Protein AF-A0A9E3N9J3-F1 (afdb_monomer)

Foldseek 3Di:
DCVVDDDDDDWDWDADDPRQKTWTADPPPRDTAKIDGPPPVPPDIGGDCVVDDCVVPVPPDDDDDPVPPD

Mean predicted aligned error: 3.51 Å

Nearest PDB structures (foldseek):
  3fac-assembly6_F  TM=7.844E-01  e=1.257E-01  Cereibacter sphaeroides 2.4.1
  6o5w-assembly1_A  TM=4.607E-01  e=3.512E+00  Homo sapiens

Structure (mmCIF, N/CA/C/O backbone):
data_AF-A0A9E3N9J3-F1
#
_entry.id   AF-A0A9E3N9J3-F1
#
loop_
_atom_site.group_PDB
_atom_site.id
_atom_site.type_symbol
_atom_site.label_atom_id
_atom_site.label_alt_id
_atom_site.label_comp_id
_atom_site.label_asym_id
_atom_site.label_entity_id
_atom_site.label_seq_id
_atom_site.pdbx_PDB_ins_code
_atom_site.Cartn_x
_atom_site.Cartn_y
_atom_site.Cartn_z
_atom_site.occupancy
_atom_site.B_iso_or_equiv
_atom_site.auth_seq_id
_atom_site.auth_comp_id
_atom_site.auth_asym_id
_atom_site.auth_atom_id
_atom_site.pdbx_PDB_model_num
ATOM 1 N N . SER A 1 1 ? -3.434 -8.974 -9.496 1.00 88.31 1 SER A N 1
ATOM 2 C CA . SER A 1 1 ? -4.291 -7.930 -10.046 1.00 88.31 1 SER A CA 1
ATOM 3 C C . SER A 1 1 ? -4.958 -7.093 -8.961 1.00 88.31 1 SER A C 1
ATOM 5 O O . SER A 1 1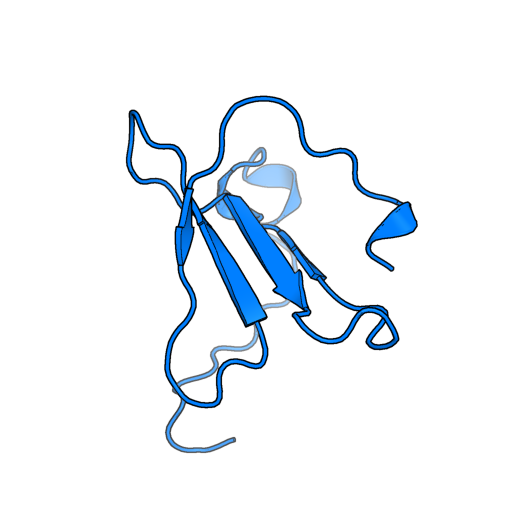 ? -5.568 -7.684 -8.061 1.00 88.31 1 SER A O 1
ATOM 7 N N . PRO A 1 2 ? -4.858 -5.754 -9.057 1.00 93.38 2 PRO A N 1
ATOM 8 C CA . PRO A 1 2 ? -5.583 -4.789 -8.238 1.00 93.38 2 PRO A CA 1
ATOM 9 C C . PRO A 1 2 ? -7.106 -4.862 -8.370 1.00 93.38 2 P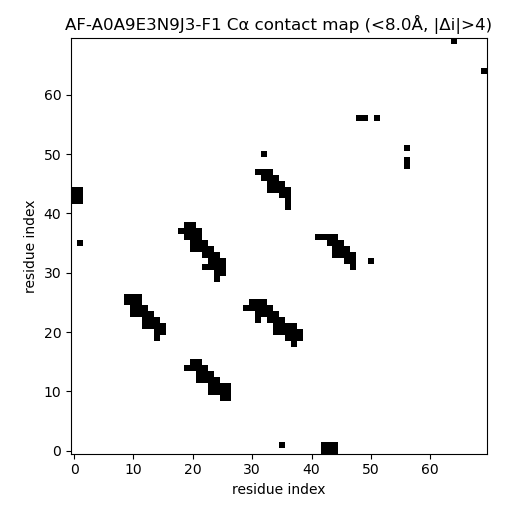RO A C 1
ATOM 11 O O . PRO A 1 2 ? -7.804 -4.546 -7.415 1.00 93.38 2 PRO A O 1
ATOM 14 N N . VAL A 1 3 ? -7.642 -5.370 -9.488 1.00 94.12 3 VAL A N 1
ATOM 15 C CA . VAL A 1 3 ?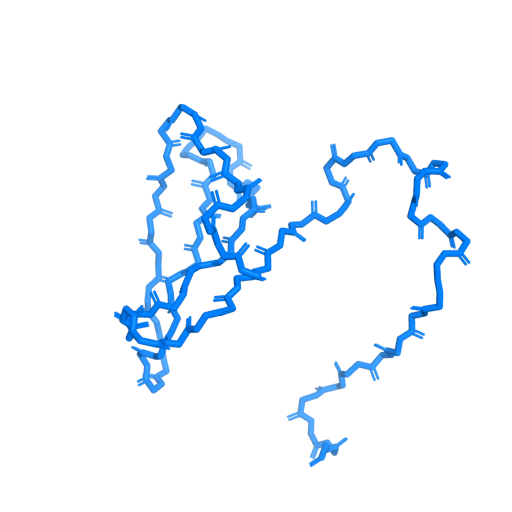 -9.103 -5.457 -9.708 1.00 94.12 3 VAL A CA 1
ATOM 16 C C . VAL A 1 3 ? -9.822 -6.385 -8.721 1.00 94.12 3 VAL A C 1
ATOM 18 O O . VAL A 1 3 ? -11.042 -6.360 -8.614 1.00 94.12 3 VAL A O 1
ATOM 21 N N . ARG A 1 4 ? -9.073 -7.223 -7.992 1.00 95.38 4 ARG A N 1
ATOM 22 C CA . ARG A 1 4 ? -9.608 -8.144 -6.977 1.00 95.38 4 ARG A CA 1
ATOM 23 C C . ARG A 1 4 ? -9.656 -7.538 -5.572 1.00 95.38 4 ARG A C 1
ATOM 25 O O . ARG A 1 4 ? -9.942 -8.259 -4.620 1.00 95.38 4 ARG A O 1
ATOM 32 N N . VAL A 1 5 ? -9.317 -6.260 -5.421 1.00 94.69 5 VAL A N 1
ATOM 33 C CA . VAL A 1 5 ? -9.182 -5.594 -4.123 1.00 94.69 5 VAL A CA 1
ATOM 34 C C . VAL A 1 5 ? -10.112 -4.390 -4.077 1.00 94.69 5 VAL A C 1
ATOM 36 O O . VAL A 1 5 ? -10.064 -3.527 -4.947 1.00 94.69 5 VAL A O 1
ATOM 39 N N . ALA A 1 6 ? -10.939 -4.317 -3.036 1.00 95.38 6 ALA A N 1
ATOM 40 C CA . ALA A 1 6 ? -11.728 -3.134 -2.725 1.00 95.38 6 ALA A CA 1
ATOM 41 C C . ALA A 1 6 ? -11.049 -2.355 -1.594 1.00 95.38 6 ALA A C 1
ATOM 43 O O . ALA A 1 6 ? -10.739 -2.922 -0.545 1.00 95.38 6 ALA A O 1
ATOM 44 N N . VAL A 1 7 ? -10.828 -1.057 -1.799 1.00 94.44 7 VAL A N 1
ATOM 45 C CA . VAL A 1 7 ? -10.295 -0.151 -0.774 1.00 94.44 7 VAL A CA 1
ATOM 46 C C . VAL A 1 7 ? -11.429 0.732 -0.273 1.00 94.44 7 VAL A C 1
ATOM 48 O O . VAL A 1 7 ? -12.070 1.433 -1.052 1.00 94.44 7 VAL A O 1
ATOM 51 N N . THR A 1 8 ? -11.672 0.706 1.034 1.00 95.75 8 THR A N 1
ATOM 52 C CA . THR A 1 8 ? -12.724 1.494 1.687 1.00 95.75 8 THR A CA 1
ATOM 53 C C . THR A 1 8 ? -12.140 2.390 2.772 1.00 95.75 8 THR A C 1
ATOM 55 O O . THR A 1 8 ? -11.198 2.002 3.463 1.00 95.75 8 THR A O 1
ATOM 58 N N . GLY A 1 9 ? -12.741 3.564 2.973 1.00 95.44 9 GLY A N 1
ATOM 59 C CA . GLY A 1 9 ? -12.257 4.567 3.924 1.00 95.44 9 GLY A CA 1
ATOM 60 C C . GLY A 1 9 ? -11.234 5.531 3.314 1.00 95.44 9 GLY A C 1
ATOM 61 O O . GLY A 1 9 ? -10.898 5.453 2.133 1.00 95.44 9 GLY A O 1
ATOM 62 N N . LYS A 1 10 ? -10.764 6.491 4.119 1.00 97.06 10 LYS A N 1
ATOM 63 C CA . LYS A 1 10 ? -9.829 7.528 3.662 1.00 97.06 10 LYS A CA 1
ATOM 64 C C . LYS A 1 10 ? -8.383 7.052 3.803 1.00 97.06 10 LYS A C 1
ATOM 66 O O . LYS A 1 10 ? -7.934 6.776 4.912 1.00 97.06 10 LYS A O 1
ATOM 71 N N . GLY A 1 11 ? -7.651 7.033 2.693 1.00 97.38 11 GLY A N 1
ATOM 72 C CA . GLY A 1 11 ? -6.198 6.872 2.664 1.00 97.38 11 GLY A CA 1
ATOM 73 C C . GLY A 1 11 ? -5.510 8.156 2.204 1.00 97.38 11 GLY A C 1
ATOM 74 O O . GLY A 1 11 ? -6.044 8.883 1.367 1.00 97.38 11 GLY A O 1
ATOM 75 N N . VAL A 1 12 ? -4.327 8.436 2.743 1.00 98.50 12 VAL A N 1
ATOM 76 C CA . VAL A 1 12 ? -3.433 9.492 2.251 1.00 98.50 12 VAL A CA 1
ATOM 77 C C . VAL A 1 12 ? -2.336 8.831 1.429 1.00 98.50 12 VAL A C 1
ATOM 79 O O . VAL A 1 12 ? -1.603 7.981 1.938 1.00 98.50 12 VAL A O 1
ATOM 82 N N . GLY A 1 13 ? -2.260 9.195 0.150 1.00 98.19 13 GLY A N 1
ATOM 83 C CA . GLY A 1 13 ? -1.245 8.700 -0.773 1.00 98.19 13 GLY A CA 1
ATOM 84 C C . GLY A 1 13 ? 0.069 9.461 -0.624 1.00 98.19 13 GLY A C 1
ATOM 85 O O . GLY A 1 13 ? 0.079 10.686 -0.510 1.00 98.19 13 GLY A O 1
ATOM 86 N N . TYR A 1 14 ? 1.175 8.729 -0.651 1.00 98.06 14 TYR A N 1
ATOM 87 C CA . TYR A 1 14 ? 2.530 9.261 -0.656 1.00 98.06 14 TYR A CA 1
ATOM 88 C C . TYR A 1 14 ? 3.307 8.679 -1.838 1.00 98.06 14 TYR A C 1
ATOM 90 O O . TYR A 1 14 ? 3.344 7.463 -2.029 1.00 98.06 14 TYR A O 1
ATOM 98 N N . VAL A 1 15 ? 3.917 9.559 -2.632 1.00 98.12 15 VAL A N 1
ATOM 99 C CA . VAL A 1 15 ? 4.718 9.214 -3.814 1.00 98.12 15 VAL A CA 1
ATOM 100 C C . VAL A 1 15 ? 6.122 9.770 -3.612 1.00 98.12 15 VAL A C 1
ATOM 102 O O . VAL A 1 15 ? 6.278 10.933 -3.243 1.00 98.12 15 VAL A O 1
ATOM 105 N N . GLN A 1 16 ? 7.136 8.945 -3.859 1.00 94.50 16 GLN A N 1
ATOM 106 C CA . GLN A 1 16 ? 8.543 9.286 -3.641 1.00 94.50 16 GLN A CA 1
ATOM 107 C C . GLN A 1 16 ? 9.455 8.545 -4.632 1.00 94.50 16 GLN A C 1
ATOM 109 O O . GLN A 1 16 ? 8.977 7.684 -5.375 1.00 94.50 16 GLN A O 1
ATOM 114 N N . GLY A 1 17 ? 10.748 8.876 -4.643 1.00 93.81 17 GLY A N 1
ATOM 115 C CA . GLY A 1 17 ? 11.744 8.244 -5.516 1.00 93.81 17 GLY A CA 1
ATOM 116 C C . GLY A 1 17 ? 11.391 8.384 -6.996 1.00 93.81 17 GLY A C 1
ATOM 117 O O . GLY A 1 17 ? 10.938 9.445 -7.421 1.00 93.81 17 GLY A O 1
ATOM 118 N N . ASP A 1 18 ? 11.513 7.289 -7.749 1.00 94.56 18 ASP A N 1
ATOM 119 C CA . ASP A 1 18 ? 11.180 7.200 -9.183 1.00 94.56 18 ASP A CA 1
ATOM 120 C C . ASP A 1 18 ? 9.682 7.384 -9.494 1.00 94.56 18 ASP A C 1
ATOM 122 O O . ASP A 1 18 ? 9.267 7.334 -10.650 1.00 94.56 18 ASP A O 1
ATOM 126 N N . ARG A 1 19 ? 8.848 7.609 -8.468 1.00 96.38 19 ARG A N 1
ATOM 127 C CA . ARG A 1 19 ? 7.410 7.899 -8.579 1.00 96.38 19 ARG A CA 1
ATOM 128 C C . ARG A 1 19 ? 6.606 6.807 -9.291 1.00 96.38 19 ARG A C 1
ATOM 130 O O . ARG A 1 19 ? 5.602 7.095 -9.935 1.00 96.38 19 ARG A O 1
ATOM 137 N N . THR A 1 20 ? 7.020 5.555 -9.143 1.00 96.38 20 THR A N 1
ATOM 138 C CA . THR A 1 20 ? 6.379 4.403 -9.793 1.00 96.38 20 THR A CA 1
ATOM 139 C C . THR A 1 20 ? 5.194 3.846 -9.006 1.00 96.38 20 THR A C 1
ATOM 141 O O . THR A 1 20 ? 4.302 3.233 -9.591 1.00 96.38 20 THR A O 1
ATOM 144 N N . LEU A 1 21 ? 5.145 4.078 -7.690 1.00 96.81 21 LEU A N 1
ATOM 145 C CA . LEU A 1 21 ? 4.108 3.572 -6.790 1.00 96.81 21 LEU A CA 1
ATOM 146 C C . LEU A 1 21 ? 3.573 4.686 -5.878 1.00 96.81 21 LEU A C 1
ATOM 148 O O . LEU A 1 21 ? 4.315 5.581 -5.469 1.00 96.81 21 LEU A O 1
ATOM 152 N N . THR A 1 22 ? 2.298 4.580 -5.503 1.00 98.31 22 THR A N 1
ATOM 153 C CA . THR A 1 22 ? 1.695 5.364 -4.417 1.00 98.31 22 THR A CA 1
ATOM 154 C C . THR A 1 22 ? 1.524 4.475 -3.193 1.00 98.31 22 THR A C 1
ATOM 156 O O . THR A 1 22 ? 0.846 3.450 -3.266 1.00 98.31 22 THR A O 1
ATOM 159 N N . LEU A 1 23 ? 2.118 4.861 -2.063 1.00 98.25 23 LEU A N 1
ATOM 160 C CA . LEU A 1 23 ? 1.949 4.190 -0.775 1.00 98.25 23 LEU A CA 1
ATOM 161 C C . LEU A 1 23 ? 0.827 4.868 0.017 1.00 98.25 23 LEU A C 1
ATOM 163 O O . LEU A 1 23 ? 0.875 6.078 0.233 1.00 98.25 23 LEU A O 1
ATOM 167 N N . PHE A 1 24 ? -0.164 4.108 0.476 1.00 98.50 24 PHE A N 1
ATOM 168 C CA . PHE A 1 24 ? -1.310 4.654 1.200 1.00 98.50 24 PHE A CA 1
ATOM 169 C C . PHE A 1 24 ? -1.238 4.351 2.691 1.00 98.50 24 PHE A C 1
ATOM 171 O O . PHE A 1 24 ? -1.015 3.207 3.100 1.00 98.50 24 PHE A O 1
ATOM 178 N N . HIS A 1 25 ? -1.507 5.372 3.502 1.00 98.44 25 HIS A N 1
ATOM 179 C CA . HIS A 1 25 ? -1.623 5.243 4.951 1.00 98.44 25 HIS A CA 1
ATOM 180 C C . HIS A 1 25 ? -2.939 5.811 5.480 1.00 98.44 25 HIS A C 1
ATOM 182 O O . HIS A 1 25 ? -3.559 6.681 4.863 1.00 98.44 25 HIS A O 1
ATOM 188 N N . CYS A 1 26 ? -3.374 5.315 6.636 1.00 97.81 26 CYS A N 1
ATOM 189 C CA . CYS A 1 26 ? -4.523 5.870 7.343 1.00 97.81 26 CYS A CA 1
ATOM 190 C C . CYS A 1 26 ? -4.156 7.242 7.942 1.00 97.81 26 CYS A C 1
ATOM 192 O O . CYS A 1 26 ? -3.189 7.313 8.700 1.00 97.81 26 CYS A O 1
ATOM 194 N N . PRO A 1 27 ? -4.927 8.316 7.690 1.00 98.12 27 PRO A N 1
ATOM 195 C CA . PRO A 1 27 ? -4.634 9.639 8.248 1.00 98.12 27 PRO A CA 1
ATOM 196 C C . PRO A 1 27 ? -4.775 9.708 9.774 1.00 98.12 27 PRO A C 1
ATOM 198 O O . PRO A 1 27 ? -4.313 10.666 10.381 1.00 98.12 27 PRO A O 1
ATOM 201 N N . THR A 1 28 ? -5.438 8.731 10.395 1.00 98.00 28 THR A N 1
ATOM 202 C CA . THR A 1 28 ? -5.679 8.712 11.843 1.00 98.00 28 THR A CA 1
ATOM 203 C C . THR A 1 28 ? -4.559 8.011 12.603 1.00 98.00 28 THR A C 1
ATOM 205 O O . THR A 1 28 ? -4.078 8.541 13.597 1.00 98.00 28 THR A O 1
ATOM 208 N N . CYS A 1 29 ? -4.141 6.821 12.159 1.00 97.31 29 CYS A N 1
ATOM 209 C CA . CYS A 1 29 ? -3.142 6.011 12.870 1.00 97.31 29 CYS A CA 1
ATOM 210 C C . CYS A 1 29 ? -1.788 5.906 12.154 1.00 97.31 29 CYS A C 1
ATOM 212 O O . CYS A 1 29 ? -0.867 5.299 12.690 1.00 97.31 29 CYS A O 1
ATOM 214 N N . GLY A 1 30 ? -1.654 6.439 10.937 1.00 97.38 30 GLY A N 1
ATOM 215 C CA . GLY A 1 30 ? -0.405 6.407 10.167 1.00 97.38 30 GLY A CA 1
ATOM 216 C C . GLY A 1 30 ? -0.044 5.043 9.568 1.00 97.38 30 GLY A C 1
ATOM 217 O O . GLY A 1 30 ? 0.947 4.930 8.852 1.00 97.38 30 GLY A O 1
ATOM 218 N N . VAL A 1 31 ? -0.833 3.999 9.823 1.00 97.81 31 VAL A N 1
ATOM 219 C CA . VAL A 1 31 ? -0.531 2.639 9.366 1.00 97.81 31 VAL A CA 1
ATOM 220 C C . VAL A 1 31 ? -0.646 2.530 7.845 1.00 97.81 31 VAL A C 1
ATOM 222 O O . VAL 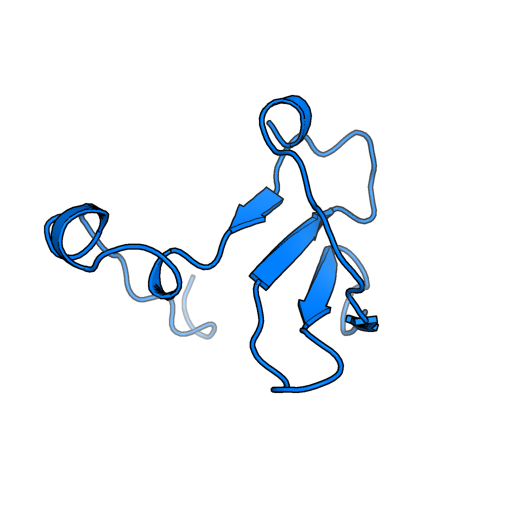A 1 31 ? -1.659 2.926 7.260 1.00 97.81 31 VAL A O 1
ATOM 225 N N . ILE A 1 32 ? 0.381 1.948 7.218 1.00 98.25 32 ILE A N 1
ATOM 226 C CA . ILE A 1 32 ? 0.389 1.608 5.791 1.00 98.25 32 ILE A CA 1
ATOM 227 C C . ILE A 1 32 ? -0.582 0.458 5.526 1.00 98.25 32 ILE A C 1
ATOM 229 O O . ILE A 1 32 ? -0.483 -0.598 6.157 1.00 98.25 32 ILE A O 1
ATOM 233 N N . THR A 1 33 ? -1.476 0.634 4.554 1.00 97.94 33 THR A N 1
ATOM 234 C CA . THR A 1 33 ? -2.468 -0.387 4.181 1.00 97.94 33 THR A CA 1
ATOM 235 C C . THR A 1 33 ? -2.100 -1.114 2.898 1.00 97.94 33 THR A C 1
ATOM 237 O O . THR A 1 33 ? -2.132 -2.343 2.852 1.00 97.94 33 THR A O 1
ATOM 240 N N . HIS A 1 34 ? -1.725 -0.372 1.862 1.00 97.94 34 HIS A N 1
ATOM 241 C CA . HIS A 1 34 ? -1.402 -0.917 0.552 1.00 97.94 34 HIS A CA 1
ATOM 242 C C . HIS A 1 34 ? -0.541 0.061 -0.250 1.00 97.94 34 HIS A C 1
ATOM 244 O O . HIS A 1 34 ? -0.379 1.227 0.119 1.00 97.94 34 HIS A O 1
ATOM 250 N N . TRP A 1 35 ? -0.018 -0.420 -1.372 1.00 97.81 35 TRP A N 1
ATOM 251 C CA . TRP A 1 35 ? 0.479 0.425 -2.450 1.00 97.81 35 TRP A CA 1
ATOM 252 C C . TRP A 1 35 ? -0.260 0.100 -3.742 1.00 97.81 35 TRP A C 1
ATOM 254 O O . TRP A 1 35 ? -0.615 -1.057 -3.964 1.00 97.81 35 TRP A O 1
ATOM 264 N N . SER A 1 36 ? -0.457 1.099 -4.599 1.00 97.06 36 SER A N 1
ATOM 265 C CA . SER A 1 36 ? -0.884 0.908 -5.988 1.00 97.06 36 SER A CA 1
ATOM 266 C C . SER A 1 36 ? 0.200 1.395 -6.940 1.00 97.06 36 SER A C 1
ATOM 268 O O . SER A 1 36 ? 0.981 2.291 -6.605 1.00 97.06 36 SER A O 1
ATOM 270 N N . ALA A 1 37 ? 0.254 0.803 -8.128 1.00 97.12 37 ALA A N 1
ATOM 271 C CA . ALA A 1 37 ? 1.044 1.352 -9.215 1.00 97.12 37 ALA A CA 1
ATOM 272 C C . ALA A 1 37 ? 0.533 2.749 -9.594 1.00 97.12 37 ALA A C 1
ATOM 274 O O . ALA A 1 37 ? -0.663 3.029 -9.477 1.00 97.12 37 ALA A O 1
ATOM 275 N N . VAL A 1 38 ? 1.444 3.630 -10.005 1.00 96.38 38 VAL A N 1
ATOM 276 C CA . VAL A 1 38 ? 1.079 4.892 -10.669 1.00 96.38 38 VAL A CA 1
ATOM 277 C C . VAL A 1 38 ? 0.729 4.627 -12.132 1.00 96.38 38 VAL A C 1
ATOM 279 O O . VAL A 1 38 ? -0.209 5.227 -12.646 1.00 96.38 38 VAL A O 1
ATOM 282 N N . ASP A 1 39 ? 1.456 3.709 -12.772 1.00 95.88 39 ASP A N 1
ATOM 283 C CA . ASP A 1 39 ? 1.124 3.190 -14.097 1.00 95.88 39 ASP A CA 1
ATOM 284 C C . ASP A 1 39 ? -0.123 2.285 -14.010 1.00 95.88 39 ASP A C 1
ATOM 286 O O . ASP A 1 39 ? -0.061 1.246 -13.341 1.00 95.88 39 ASP A O 1
ATOM 290 N N . PRO A 1 40 ? -1.251 2.654 -14.646 1.00 91.00 40 PRO A N 1
ATOM 291 C CA . PRO A 1 40 ? -2.473 1.857 -14.614 1.00 91.00 40 PRO A CA 1
ATOM 292 C C . PRO A 1 40 ? -2.349 0.519 -15.357 1.00 91.00 40 PRO A C 1
ATOM 294 O O . PRO A 1 40 ? -3.107 -0.402 -15.046 1.00 91.00 40 PRO A O 1
ATOM 297 N N . ASP A 1 41 ? -1.399 0.385 -16.288 1.00 94.88 41 ASP A N 1
ATOM 298 C CA . ASP A 1 41 ? -1.187 -0.847 -17.055 1.00 94.88 41 ASP A CA 1
ATOM 299 C C . ASP A 1 41 ? -0.345 -1.872 -16.273 1.00 94.88 41 ASP A C 1
ATOM 301 O O . ASP A 1 41 ? -0.302 -3.062 -16.606 1.00 94.88 41 ASP A O 1
ATOM 305 N N . TYR A 1 42 ? 0.287 -1.451 -15.172 1.00 95.75 42 TYR A N 1
ATOM 306 C CA . TYR A 1 42 ? 1.001 -2.354 -14.282 1.00 95.75 42 TYR A CA 1
ATOM 307 C C . TYR A 1 42 ? 0.029 -3.061 -13.324 1.00 95.75 42 TYR A C 1
ATOM 309 O O . TYR A 1 42 ? -0.320 -2.554 -12.257 1.00 95.75 42 TYR A O 1
ATOM 317 N N . ASP A 1 43 ? -0.371 -4.290 -13.677 1.00 95.94 43 ASP A N 1
ATOM 318 C CA . ASP A 1 43 ? -1.374 -5.103 -12.960 1.00 95.94 43 ASP A CA 1
ATOM 319 C C . ASP A 1 43 ? -0.884 -5.698 -11.613 1.00 95.94 43 ASP A C 1
ATOM 321 O O . ASP A 1 43 ? -1.128 -6.862 -11.251 1.00 95.94 43 ASP A O 1
ATOM 325 N N . ARG A 1 44 ? -0.180 -4.899 -10.808 1.00 96.19 44 ARG A N 1
ATOM 326 C CA . ARG A 1 44 ? 0.267 -5.276 -9.467 1.00 96.19 44 ARG A CA 1
ATOM 327 C C . ARG A 1 44 ? -0.054 -4.203 -8.438 1.00 96.19 44 ARG A C 1
ATOM 329 O O . ARG A 1 44 ? 0.013 -3.006 -8.676 1.00 96.19 44 ARG A O 1
ATOM 336 N N . MET A 1 45 ? -0.374 -4.698 -7.253 1.00 96.69 45 MET A N 1
ATOM 337 C CA . MET A 1 45 ? -0.479 -3.929 -6.025 1.00 96.69 45 MET A CA 1
ATOM 338 C C . MET A 1 45 ? 0.021 -4.799 -4.877 1.00 96.69 45 MET A C 1
ATOM 340 O O . MET A 1 45 ? 0.109 -6.024 -5.019 1.00 96.69 45 MET A O 1
ATOM 344 N N . GLY A 1 46 ? 0.303 -4.189 -3.735 1.00 96.31 46 GLY A N 1
ATOM 345 C CA . GLY A 1 46 ? 0.643 -4.917 -2.520 1.00 96.31 46 GLY A CA 1
ATOM 346 C C . GLY A 1 46 ? -0.245 -4.484 -1.378 1.00 96.31 46 GLY A C 1
ATOM 347 O O . GLY A 1 46 ? -0.579 -3.310 -1.255 1.00 96.31 46 GLY A O 1
ATOM 348 N N . ILE A 1 47 ? -0.604 -5.445 -0.538 1.00 96.44 47 ILE A N 1
ATOM 349 C CA . ILE A 1 47 ? -1.401 -5.231 0.665 1.00 96.44 47 ILE A CA 1
ATOM 350 C C . ILE A 1 47 ? -0.515 -5.561 1.862 1.00 96.44 47 ILE A C 1
ATOM 352 O O . ILE A 1 47 ? 0.252 -6.526 1.833 1.00 96.44 47 ILE A O 1
ATOM 356 N N . ASN A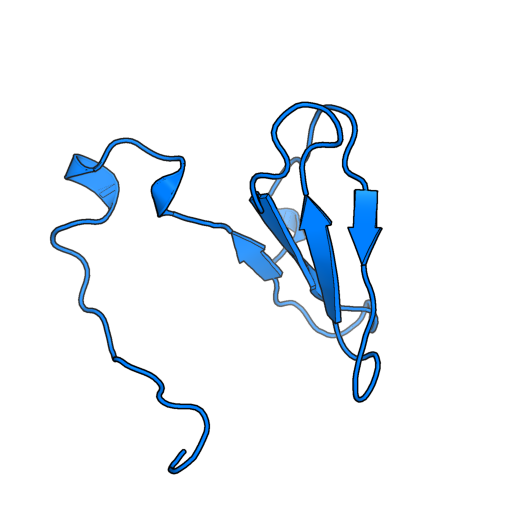 1 48 ? -0.616 -4.769 2.923 1.00 96.31 48 ASN A N 1
ATOM 357 C CA . ASN A 1 48 ? 0.067 -5.052 4.171 1.00 96.31 48 ASN A CA 1
ATOM 358 C C . ASN A 1 48 ? -0.613 -6.228 4.893 1.00 96.31 48 ASN A C 1
ATOM 360 O O . ASN A 1 48 ? -1.591 -6.046 5.616 1.00 96.31 48 ASN A O 1
ATOM 364 N N . LEU A 1 49 ? -0.077 -7.439 4.713 1.00 95.31 49 LEU A N 1
ATOM 365 C CA . LEU A 1 49 ? -0.610 -8.650 5.344 1.00 95.31 49 LEU A CA 1
ATOM 366 C C . LEU A 1 49 ? -0.592 -8.598 6.877 1.00 95.31 49 LEU A C 1
ATOM 368 O O . LEU A 1 49 ? -1.418 -9.249 7.502 1.00 95.31 49 LEU A O 1
ATOM 372 N N . ARG A 1 50 ? 0.257 -7.761 7.490 1.00 94.94 50 ARG A N 1
ATOM 373 C CA . ARG A 1 50 ? 0.308 -7.594 8.954 1.00 94.94 50 ARG A CA 1
ATOM 374 C C . ARG A 1 50 ? -0.957 -6.950 9.539 1.00 94.94 50 ARG A C 1
ATOM 376 O O . ARG A 1 50 ? -1.067 -6.859 10.753 1.00 94.94 50 ARG A O 1
ATOM 383 N N . LEU A 1 51 ? -1.881 -6.480 8.695 1.00 95.19 51 LEU A N 1
ATOM 384 C CA . LEU A 1 51 ? -3.208 -6.005 9.108 1.00 95.19 51 LEU A CA 1
ATOM 385 C C . LEU A 1 51 ? -4.244 -7.125 9.237 1.00 95.19 51 LEU A C 1
ATOM 387 O O . LEU A 1 51 ? -5.323 -6.889 9.770 1.00 95.19 51 LEU A O 1
ATOM 391 N N . PHE A 1 52 ? -3.940 -8.312 8.721 1.00 95.12 52 PHE A N 1
ATOM 392 C CA . PHE A 1 52 ? -4.804 -9.481 8.805 1.00 95.12 52 PHE A CA 1
ATOM 393 C C . PHE A 1 52 ? -4.419 -10.333 10.011 1.00 95.12 52 PHE A C 1
ATOM 395 O O . PHE A 1 52 ? -3.328 -10.182 10.570 1.00 95.12 52 PHE A O 1
ATOM 402 N N . ASP A 1 53 ? -5.316 -11.254 10.368 1.00 96.94 53 ASP A N 1
ATOM 403 C CA . ASP A 1 53 ? -5.058 -12.261 11.392 1.00 96.94 53 ASP A CA 1
ATOM 404 C C . ASP A 1 53 ? -3.693 -12.941 11.150 1.00 96.94 53 ASP A C 1
ATOM 406 O O . ASP A 1 53 ? -3.435 -13.389 10.025 1.00 96.94 53 ASP A O 1
ATOM 410 N N . PRO A 1 54 ? -2.803 -13.005 12.157 1.00 96.44 54 PRO A N 1
ATOM 411 C CA . PRO A 1 54 ? -1.482 -13.604 11.997 1.00 96.44 54 PRO A CA 1
ATOM 412 C C . PRO A 1 54 ? -1.506 -15.044 11.480 1.00 96.44 54 PRO A C 1
ATOM 414 O O . PRO A 1 54 ? -0.670 -15.405 10.647 1.00 96.44 54 PRO A O 1
ATOM 417 N N . GLY A 1 55 ? -2.516 -15.836 11.850 1.00 97.06 55 GLY A N 1
ATOM 418 C CA . GLY A 1 55 ? -2.695 -17.203 11.363 1.00 97.06 55 GLY A CA 1
ATOM 419 C C . GLY A 1 55 ? -2.846 -17.304 9.840 1.00 97.06 55 GLY A C 1
ATOM 420 O O . GLY A 1 55 ? -2.577 -18.361 9.271 1.00 97.06 55 GLY A O 1
ATOM 421 N N . LEU A 1 56 ? -3.209 -16.210 9.157 1.00 95.44 56 LEU A N 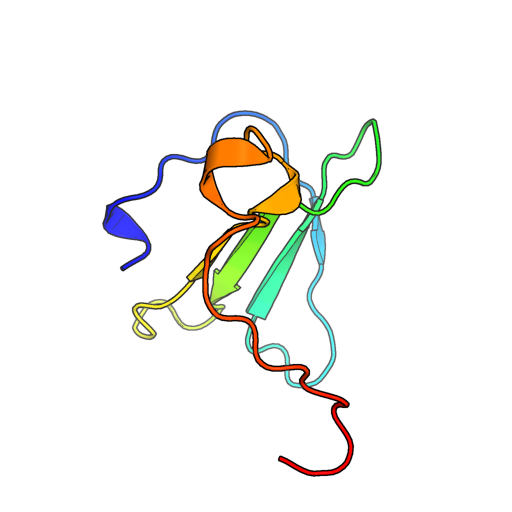1
ATOM 422 C CA . LEU A 1 56 ? -3.276 -16.150 7.695 1.00 95.44 56 LEU A CA 1
ATOM 423 C C . LEU A 1 56 ? -1.892 -16.070 7.034 1.00 95.44 56 LEU A C 1
ATOM 425 O O . LEU A 1 56 ? -1.721 -16.565 5.919 1.00 95.44 56 LEU A O 1
ATOM 429 N N . TRP A 1 57 ? -0.921 -15.402 7.665 1.00 94.88 57 TRP A N 1
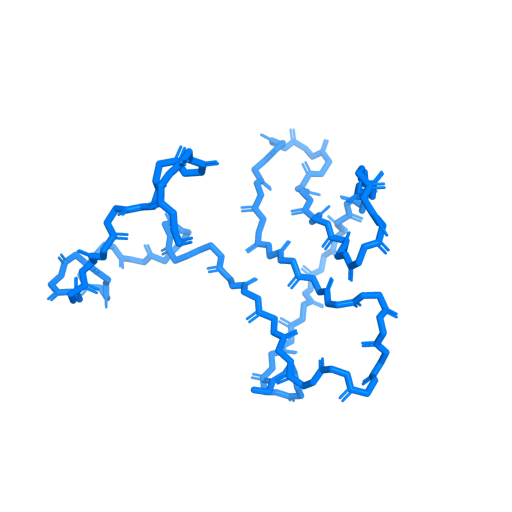ATOM 430 C CA . TRP A 1 57 ? 0.329 -15.020 6.998 1.00 94.88 57 TRP A CA 1
ATOM 431 C C . TRP A 1 57 ? 1.608 -15.522 7.670 1.00 94.88 57 TRP A C 1
ATOM 433 O O . TRP A 1 57 ? 2.642 -15.574 7.007 1.00 94.88 57 TRP A O 1
ATOM 443 N N . GLU A 1 58 ? 1.581 -15.921 8.941 1.00 95.62 58 GLU A N 1
ATOM 444 C CA . GLU A 1 58 ? 2.787 -16.312 9.687 1.00 95.62 58 GLU A CA 1
ATOM 445 C C . GLU A 1 58 ? 3.525 -17.511 9.078 1.00 95.62 58 GLU A C 1
ATOM 447 O O . GLU A 1 58 ? 4.762 -17.531 9.054 1.00 95.62 58 GLU A O 1
ATOM 452 N N . ALA A 1 59 ? 2.767 -18.478 8.555 1.00 95.81 59 ALA A N 1
ATOM 453 C CA . ALA A 1 59 ? 3.289 -19.685 7.919 1.00 95.81 59 ALA A CA 1
ATOM 454 C C . ALA A 1 59 ? 3.692 -19.479 6.447 1.00 95.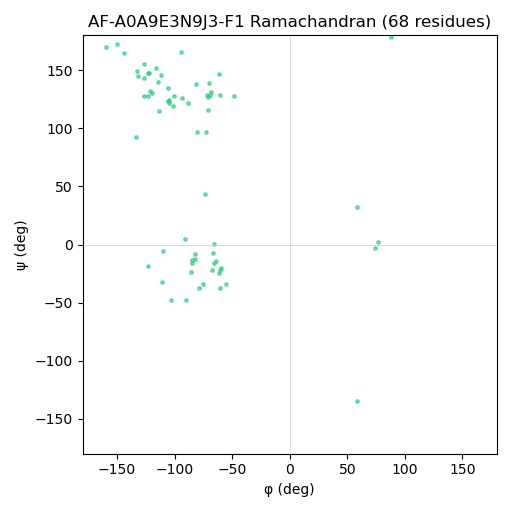81 59 ALA A C 1
ATOM 456 O O . ALA A 1 59 ? 4.280 -20.377 5.841 1.00 95.81 59 ALA A O 1
ATOM 457 N N . LEU A 1 60 ? 3.382 -18.320 5.850 1.00 95.19 60 LEU A N 1
ATOM 458 C CA . LEU A 1 60 ? 3.730 -18.063 4.458 1.00 95.19 60 LEU A CA 1
ATOM 459 C C . LEU A 1 60 ? 5.251 -17.900 4.309 1.00 95.19 60 LEU A C 1
ATOM 461 O O . LEU A 1 60 ? 5.895 -17.235 5.132 1.00 95.19 60 LEU A O 1
ATOM 465 N N . PRO A 1 61 ? 5.849 -18.463 3.244 1.00 94.88 61 PRO A N 1
ATOM 466 C CA . PRO A 1 61 ? 7.262 -18.273 2.970 1.00 94.88 61 PRO A CA 1
ATOM 467 C C . PRO A 1 61 ? 7.554 -16.785 2.763 1.00 94.88 61 PRO A C 1
ATOM 469 O O . PRO A 1 61 ? 6.912 -16.102 1.964 1.00 94.88 61 PRO A O 1
ATOM 472 N N . ARG A 1 62 ? 8.551 -16.285 3.493 1.00 89.81 62 ARG A N 1
ATOM 473 C CA . ARG A 1 62 ? 8.983 -14.886 3.460 1.00 89.81 62 ARG A CA 1
ATOM 474 C C . ARG A 1 62 ? 10.435 -14.804 3.025 1.00 89.81 62 ARG A C 1
ATOM 476 O O . ARG A 1 62 ? 11.295 -15.480 3.583 1.00 89.81 62 ARG A O 1
ATOM 483 N N . ARG A 1 63 ? 10.705 -13.944 2.047 1.00 90.12 63 ARG A N 1
ATOM 484 C CA . ARG A 1 63 ? 12.064 -13.578 1.652 1.00 90.12 63 ARG A CA 1
ATOM 485 C C . ARG A 1 63 ? 12.350 -12.185 2.188 1.00 90.12 63 ARG A C 1
ATOM 487 O O . ARG A 1 63 ? 11.59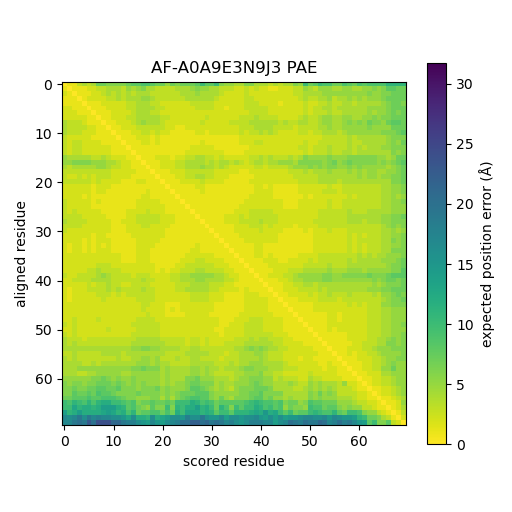9 -11.254 1.909 1.00 90.12 63 ARG A O 1
ATOM 494 N N . PHE A 1 64 ? 13.416 -12.055 2.966 1.00 88.12 64 PHE A N 1
ATOM 495 C CA . PHE A 1 64 ? 13.905 -10.745 3.367 1.00 88.12 64 PHE A CA 1
ATOM 496 C C . PHE A 1 64 ? 14.553 -10.062 2.158 1.00 88.12 64 PHE A C 1
ATOM 498 O O . PHE A 1 64 ? 15.375 -10.674 1.476 1.00 88.12 64 PHE A O 1
ATOM 505 N N . ILE A 1 65 ? 14.135 -8.827 1.881 1.00 88.06 65 ILE A N 1
ATOM 506 C CA . ILE A 1 65 ? 14.716 -7.965 0.852 1.00 88.06 65 ILE A CA 1
ATOM 507 C C . ILE A 1 65 ? 15.362 -6.793 1.586 1.00 88.06 65 ILE A C 1
ATOM 509 O O . ILE A 1 65 ? 14.657 -6.031 2.245 1.00 88.06 65 ILE A O 1
ATOM 513 N N . ASP A 1 66 ? 16.687 -6.686 1.507 1.00 89.44 66 ASP A N 1
ATOM 514 C CA . ASP A 1 66 ? 17.471 -5.666 2.215 1.00 89.44 66 ASP A CA 1
ATOM 515 C C . ASP A 1 66 ? 17.556 -4.326 1.462 1.00 89.44 66 ASP A C 1
ATOM 517 O O . ASP A 1 66 ? 17.900 -3.307 2.054 1.00 89.44 66 ASP A O 1
ATOM 521 N N . GLY A 1 67 ? 17.221 -4.319 0.168 1.00 81.62 67 GLY A N 1
ATOM 522 C CA . GLY A 1 67 ? 17.303 -3.146 -0.702 1.00 81.62 67 GLY A CA 1
ATOM 523 C C . GLY A 1 67 ? 18.721 -2.784 -1.163 1.00 81.62 67 GLY A C 1
ATOM 524 O O . GLY A 1 67 ? 18.869 -1.797 -1.876 1.00 81.62 67 GLY A O 1
ATOM 525 N N . ALA A 1 68 ? 19.741 -3.562 -0.789 1.00 84.94 68 ALA A N 1
ATOM 526 C CA . ALA A 1 68 ? 21.143 -3.344 -1.160 1.00 84.94 68 ALA A CA 1
ATOM 527 C C . ALA A 1 68 ? 21.669 -4.412 -2.132 1.00 84.94 68 ALA A C 1
ATOM 529 O O . ALA A 1 68 ? 22.502 -4.115 -2.987 1.00 84.94 68 ALA A O 1
ATOM 530 N N . SER A 1 69 ? 21.165 -5.640 -2.023 1.00 75.25 69 SER A N 1
ATOM 531 C CA . SER A 1 69 ? 21.550 -6.774 -2.862 1.00 75.25 69 SER A CA 1
ATOM 532 C C . SER A 1 69 ? 20.293 -7.487 -3.343 1.00 75.25 69 SER A C 1
ATOM 534 O O . SER A 1 69 ? 19.750 -8.361 -2.659 1.00 75.25 69 SER A O 1
ATOM 536 N N . TRP A 1 70 ? 19.806 -7.091 -4.519 1.00 59.38 70 TRP A N 1
ATOM 537 C CA . TRP A 1 70 ? 18.645 -7.717 -5.144 1.00 59.38 70 TRP A CA 1
ATOM 538 C C . TRP A 1 70 ? 18.854 -7.983 -6.627 1.00 59.38 70 TRP A C 1
ATOM 540 O O . TRP A 1 70 ? 19.312 -7.053 -7.327 1.00 59.38 70 TRP A O 1
#

Solvent-accessible surface area (backbone atoms only — not comparable to full-atom values): 4666 Å² total; per-residue (Å²): 95,52,90,83,60,88,88,81,82,76,65,46,76,47,70,59,90,92,53,56,43,33,42,27,21,32,84,86,78,63,50,67,51,37,36,40,47,61,51,84,86,51,65,50,58,50,69,47,64,87,79,48,65,57,89,79,52,73,85,53,92,78,81,89,79,82,86,82,78,130

Secondary structure (DSSP, 8-state):
-GGG----S--EEEE-TTS-EEEEE-TTT--EEEEEESSTT---EEE-GGGS-HHHHTTS------SS--

Sequence (70 aa):
SPVRVAVTGKGVGYVQGDRTLTLFHCPTCGVITHWSAVDPDYDRMGINLRLFDPGLWEALPRRFIDGASW

pLDDT: mean 94.49, std 5.84, range [59.38, 98.5]

Radius of gyration: 13.54 Å; Cα contacts (8 Å, |Δi|>4): 81; chains: 1; bounding box: 34×29×30 Å